Protein AF-A0A350AGX9-F1 (afdb_monomer)

Secondary structure (DSSP, 8-state):
-HHHHHHHHTSGGGTT--S-----STT------

pLDDT: mean 94.68, std 5.85, range [70.62, 98.44]

Structure (mmCIF, N/CA/C/O backbone):
data_AF-A0A350AGX9-F1
#
_entry.id   AF-A0A350AGX9-F1
#
loop_
_atom_site.group_PDB
_atom_site.id
_atom_site.type_symbol
_atom_site.label_atom_id
_atom_site.label_alt_id
_atom_site.label_comp_id
_atom_site.label_asym_id
_atom_site.label_entity_id
_atom_site.label_seq_id
_atom_site.pdbx_PDB_ins_code
_atom_site.Cartn_x
_atom_site.Cartn_y
_atom_site.Cartn_z
_atom_site.occupancy
_atom_site.B_iso_or_equiv
_atom_site.auth_seq_id
_atom_site.auth_comp_id
_atom_site.auth_asym_id
_atom_site.auth_atom_id
_atom_site.pdbx_PDB_model_num
ATOM 1 N N . GLU A 1 1 ? 5.663 9.017 -4.849 1.00 81.94 1 GLU A N 1
ATOM 2 C CA . GLU A 1 1 ? 5.061 7.665 -4.825 1.00 81.94 1 GLU A CA 1
ATOM 3 C C . GLU A 1 1 ? 5.017 7.050 -3.425 1.00 81.94 1 GLU A C 1
ATOM 5 O O . GLU A 1 1 ? 3.971 7.140 -2.796 1.00 81.94 1 GLU A O 1
ATOM 10 N N . PHE A 1 2 ? 6.120 6.524 -2.868 1.00 94.81 2 PHE A N 1
ATOM 11 C CA . PHE A 1 2 ? 6.087 5.812 -1.572 1.00 94.81 2 PHE A CA 1
ATOM 12 C C . PHE A 1 2 ? 5.507 6.634 -0.408 1.00 94.81 2 PHE A C 1
ATOM 14 O O . PHE A 1 2 ? 4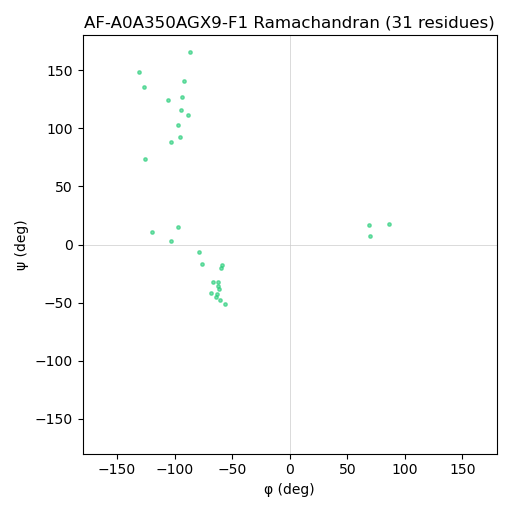.584 6.187 0.266 1.00 94.81 2 PHE A O 1
ATOM 21 N N . GLY A 1 3 ? 6.008 7.857 -0.193 1.00 97.00 3 GLY A N 1
ATOM 22 C CA . GLY A 1 3 ? 5.539 8.709 0.907 1.00 97.00 3 GLY A CA 1
ATOM 23 C C . GLY A 1 3 ? 4.060 9.089 0.793 1.00 97.00 3 GLY A C 1
ATOM 24 O O . GLY A 1 3 ? 3.360 9.126 1.798 1.00 97.00 3 GLY A O 1
ATOM 25 N N . AL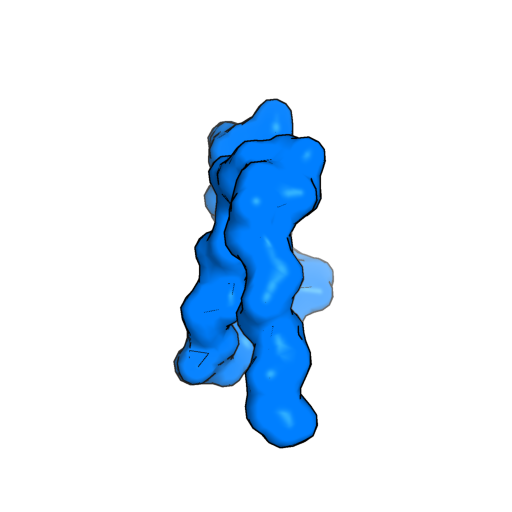A A 1 4 ? 3.567 9.297 -0.431 1.00 97.94 4 ALA A N 1
ATOM 26 C CA . ALA A 1 4 ? 2.157 9.581 -0.682 1.00 97.94 4 ALA A CA 1
ATOM 27 C C . ALA A 1 4 ? 1.279 8.354 -0.397 1.00 97.94 4 ALA A C 1
ATOM 29 O O . ALA A 1 4 ? 0.248 8.492 0.255 1.00 97.94 4 ALA A O 1
ATOM 30 N N . MET A 1 5 ? 1.716 7.155 -0.805 1.00 97.50 5 MET A N 1
ATOM 31 C CA . MET A 1 5 ? 1.011 5.913 -0.477 1.00 97.50 5 MET A CA 1
ATOM 32 C C . MET A 1 5 ? 0.991 5.659 1.037 1.00 97.50 5 MET A C 1
ATOM 34 O O . MET A 1 5 ? -0.051 5.320 1.587 1.00 97.50 5 MET A O 1
ATOM 38 N N . CYS A 1 6 ? 2.111 5.882 1.732 1.00 97.50 6 CYS A N 1
ATOM 39 C CA . CYS A 1 6 ? 2.182 5.763 3.190 1.00 97.50 6 CYS A CA 1
ATOM 40 C C . CYS A 1 6 ? 1.226 6.751 3.883 1.00 97.50 6 CYS A C 1
ATOM 42 O O . CYS A 1 6 ? 0.424 6.352 4.724 1.00 97.50 6 CYS A O 1
ATOM 44 N N . ALA A 1 7 ? 1.236 8.023 3.472 1.00 98.25 7 ALA A N 1
ATOM 45 C CA . ALA A 1 7 ? 0.315 9.030 3.997 1.00 98.25 7 ALA A CA 1
ATOM 46 C C . ALA A 1 7 ? -1.158 8.683 3.716 1.00 98.25 7 ALA A C 1
ATOM 48 O O . ALA A 1 7 ? -2.011 8.882 4.580 1.00 98.25 7 ALA A O 1
ATOM 49 N N . PHE A 1 8 ? -1.459 8.124 2.540 1.00 9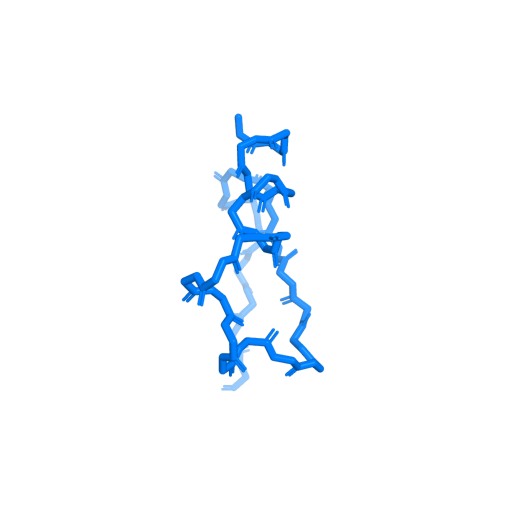8.00 8 PHE A N 1
ATOM 50 C CA . PHE A 1 8 ? -2.797 7.651 2.192 1.00 98.00 8 PHE A CA 1
ATOM 51 C C . PHE A 1 8 ? -3.245 6.487 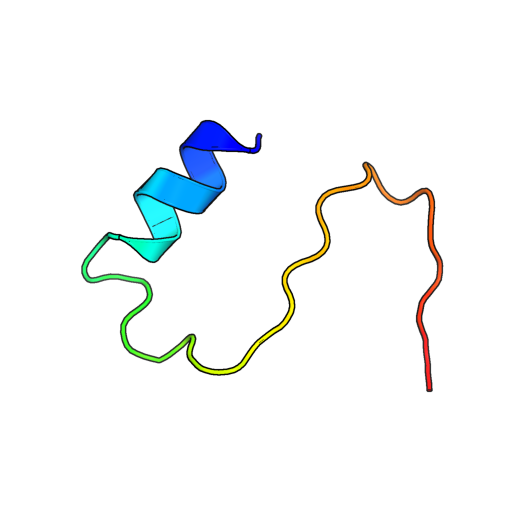3.086 1.00 98.00 8 PHE A C 1
ATOM 53 O O . PHE A 1 8 ? -4.360 6.526 3.608 1.00 98.00 8 PHE A O 1
ATOM 60 N N . LEU A 1 9 ? -2.375 5.500 3.322 1.00 97.81 9 LEU A N 1
ATOM 61 C CA . LEU A 1 9 ? -2.658 4.366 4.211 1.00 97.81 9 LEU A CA 1
ATOM 62 C C . LEU A 1 9 ? -2.893 4.797 5.667 1.00 97.81 9 LEU A C 1
ATOM 64 O O . LEU A 1 9 ? -3.709 4.194 6.355 1.00 97.81 9 LEU A O 1
ATOM 68 N N . CYS A 1 10 ? -2.232 5.861 6.125 1.00 97.75 10 CYS A N 1
ATOM 69 C CA . CYS A 1 10 ? -2.454 6.438 7.455 1.00 97.75 10 CYS A CA 1
ATOM 70 C C . CYS A 1 10 ? -3.707 7.331 7.546 1.00 97.75 10 CYS A C 1
ATOM 72 O O . CYS A 1 10 ? -4.039 7.816 8.629 1.00 97.75 10 CYS A O 1
ATOM 74 N N . SER A 1 11 ? -4.382 7.604 6.428 1.00 98.44 11 SER A N 1
ATOM 75 C CA . SER A 1 11 ? -5.564 8.468 6.391 1.00 98.44 11 SER A CA 1
ATOM 76 C C . SER A 1 11 ? -6.857 7.695 6.675 1.00 98.44 11 SER A C 1
ATOM 78 O O . SER A 1 11 ? -6.920 6.474 6.543 1.00 98.44 11 SER A O 1
ATOM 80 N N . GLN A 1 12 ? -7.946 8.417 6.963 1.00 98.06 12 GLN A N 1
ATOM 81 C CA . GLN A 1 12 ? -9.280 7.815 7.130 1.00 98.06 12 GLN A CA 1
ATOM 82 C C . GLN A 1 12 ? -9.787 7.069 5.881 1.00 98.06 12 GLN A C 1
ATOM 84 O O . GLN A 1 12 ? -10.687 6.237 5.973 1.00 98.06 12 GLN A O 1
ATOM 89 N N . HIS A 1 13 ? -9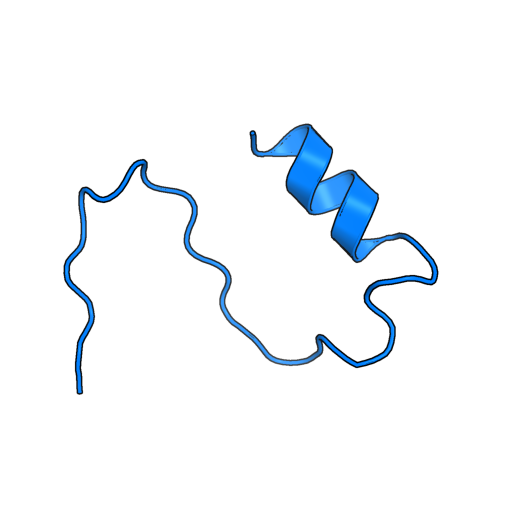.230 7.366 4.704 1.00 98.19 13 HIS A N 1
ATOM 90 C CA . HIS A 1 13 ? -9.698 6.816 3.433 1.00 98.19 13 HIS A CA 1
ATOM 91 C C . HIS A 1 13 ? -9.264 5.360 3.217 1.00 98.19 13 HIS A C 1
ATOM 93 O O . HIS A 1 13 ? -9.854 4.669 2.391 1.00 98.19 13 HIS A O 1
ATOM 99 N N . ALA A 1 14 ? -8.278 4.875 3.976 1.00 97.94 14 ALA A N 1
ATOM 100 C CA . ALA A 1 14 ? -7.763 3.512 3.882 1.00 97.94 14 ALA A CA 1
ATOM 101 C C . ALA A 1 14 ? -8.370 2.548 4.923 1.00 97.94 14 ALA A C 1
ATOM 103 O O . ALA A 1 14 ? -7.854 1.450 5.108 1.00 97.94 14 ALA A O 1
ATOM 104 N N . GLY A 1 15 ? -9.483 2.907 5.581 1.00 97.56 15 GLY A N 1
ATOM 105 C CA . GL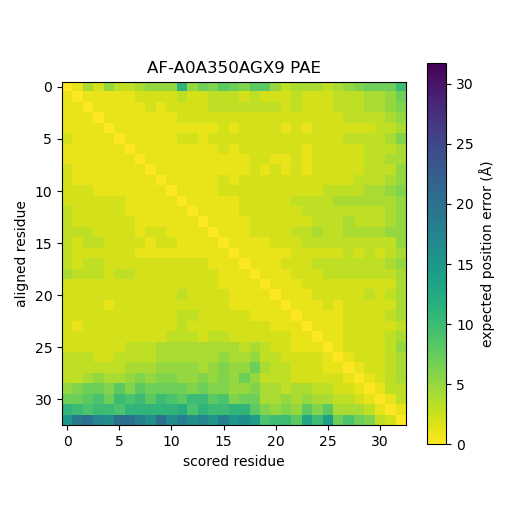Y A 1 15 ? -10.067 2.121 6.683 1.00 97.56 15 GLY A CA 1
ATOM 106 C C . GLY A 1 15 ? -10.476 0.677 6.344 1.00 97.56 15 GLY A C 1
ATOM 107 O O . GLY A 1 15 ? -10.617 -0.143 7.245 1.00 97.56 15 GLY A O 1
ATOM 108 N N . PHE A 1 16 ? -10.628 0.347 5.058 1.00 98.06 16 PHE A N 1
ATOM 109 C CA . PHE A 1 16 ? -10.925 -1.008 4.571 1.00 98.06 16 PHE A CA 1
ATOM 110 C C . PHE A 1 16 ? -9.706 -1.730 3.966 1.00 98.06 16 PHE A C 1
ATOM 112 O O . PHE A 1 16 ? -9.839 -2.842 3.460 1.00 98.06 16 PHE A O 1
ATOM 119 N N . ILE A 1 17 ? -8.520 -1.118 3.991 1.00 97.88 17 ILE A N 1
ATOM 120 C CA . ILE A 1 17 ? -7.293 -1.661 3.399 1.00 97.88 17 ILE A CA 1
ATOM 121 C C . ILE A 1 17 ? -6.419 -2.205 4.532 1.00 97.88 17 ILE A C 1
ATOM 123 O O . ILE A 1 17 ? -5.580 -1.500 5.086 1.00 97.88 17 ILE A O 1
ATOM 127 N N . ILE A 1 18 ? -6.627 -3.473 4.890 1.00 97.44 18 ILE A N 1
ATOM 128 C CA . ILE A 1 18 ? -5.865 -4.173 5.934 1.00 97.44 18 ILE A CA 1
ATOM 129 C C . ILE A 1 18 ? -5.382 -5.533 5.428 1.00 97.44 18 ILE A C 1
ATOM 131 O O . ILE A 1 18 ? -6.044 -6.154 4.603 1.00 97.44 18 ILE A O 1
ATOM 135 N N . GLY A 1 19 ? -4.227 -5.998 5.913 1.00 97.06 19 GLY A N 1
ATOM 136 C CA . GLY A 1 19 ? -3.681 -7.317 5.555 1.00 97.06 19 GLY A CA 1
ATOM 137 C C . GLY A 1 19 ? -3.186 -7.454 4.108 1.00 97.06 19 GLY A C 1
ATOM 138 O O . GLY A 1 19 ? -2.822 -8.551 3.696 1.00 97.06 19 GLY A O 1
ATOM 139 N N . GLN A 1 20 ? -3.143 -6.357 3.347 1.00 96.38 20 GLN A N 1
ATOM 140 C CA . GLN A 1 20 ? -2.727 -6.354 1.947 1.00 96.38 20 GLN A CA 1
ATOM 141 C C . GLN A 1 20 ? -1.228 -6.078 1.802 1.00 96.38 20 GLN A C 1
ATOM 143 O O . GLN A 1 20 ? -0.685 -5.186 2.453 1.00 96.38 20 GLN A O 1
ATOM 148 N N . ASN A 1 21 ? -0.581 -6.777 0.869 1.00 95.25 21 ASN A N 1
ATOM 149 C CA . ASN A 1 21 ? 0.751 -6.418 0.387 1.00 95.25 21 ASN A CA 1
ATOM 150 C C . ASN A 1 21 ? 0.609 -5.443 -0.787 1.00 95.25 21 ASN A C 1
ATOM 152 O O . ASN A 1 21 ? 0.130 -5.821 -1.854 1.00 95.25 21 ASN A O 1
ATOM 156 N N . ILE A 1 22 ? 1.013 -4.187 -0.589 1.00 95.31 22 ILE A N 1
ATOM 157 C CA . ILE A 1 22 ? 0.984 -3.155 -1.632 1.00 95.31 22 ILE A CA 1
ATOM 158 C C . ILE A 1 22 ? 2.359 -3.108 -2.309 1.00 95.31 22 ILE A C 1
ATOM 160 O O . ILE A 1 22 ? 3.351 -2.751 -1.672 1.00 95.31 22 ILE A O 1
ATOM 164 N N . LEU A 1 23 ? 2.415 -3.446 -3.598 1.00 95.62 23 LEU A N 1
ATOM 165 C CA . LEU A 1 23 ? 3.634 -3.382 -4.406 1.00 95.62 23 LEU A CA 1
ATOM 166 C C . LEU A 1 23 ? 3.722 -2.041 -5.148 1.00 95.62 23 LEU A C 1
ATOM 168 O O . LEU A 1 23 ? 2.794 -1.646 -5.847 1.00 95.62 23 LEU A O 1
ATOM 172 N N . LEU A 1 24 ? 4.850 -1.348 -4.994 1.00 96.00 24 LEU A N 1
ATOM 173 C CA . LEU A 1 24 ? 5.136 -0.047 -5.606 1.00 96.00 24 LEU A CA 1
ATOM 174 C C . LEU A 1 24 ? 6.461 -0.134 -6.376 1.00 96.00 24 LEU A C 1
ATOM 176 O O . LEU A 1 24 ? 7.486 0.357 -5.907 1.00 96.00 24 LEU A O 1
ATOM 180 N N . ASP A 1 25 ? 6.464 -0.795 -7.530 1.00 95.75 25 ASP A N 1
ATOM 181 C CA . ASP A 1 25 ? 7.685 -1.109 -8.293 1.00 95.75 25 ASP A CA 1
ATOM 182 C C . ASP A 1 25 ? 7.717 -0.497 -9.706 1.00 95.75 25 ASP A C 1
ATOM 184 O O . ASP A 1 25 ? 8.565 -0.849 -10.524 1.00 95.75 25 ASP A O 1
ATOM 188 N N . GLY A 1 26 ? 6.781 0.405 -10.017 1.00 94.75 26 GLY A N 1
ATOM 189 C CA . GLY A 1 26 ? 6.663 1.006 -11.348 1.00 94.75 26 GLY A CA 1
ATOM 190 C C . GLY A 1 26 ? 6.202 0.032 -12.439 1.00 94.75 26 GLY A C 1
ATOM 191 O O . GLY A 1 26 ? 6.370 0.336 -13.618 1.00 94.75 26 GLY A O 1
ATOM 192 N N . GLY A 1 27 ? 5.631 -1.121 -12.070 1.00 93.19 27 GLY A N 1
ATOM 193 C CA . GLY A 1 27 ? 5.163 -2.140 -1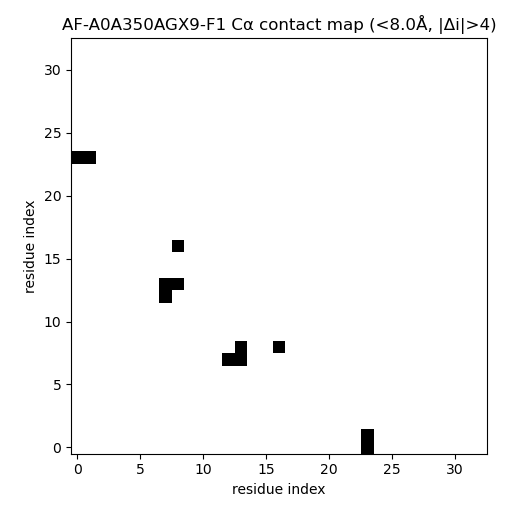3.011 1.00 93.19 27 GLY A CA 1
ATOM 194 C C . GLY A 1 27 ? 6.248 -3.125 -13.449 1.00 93.19 27 GLY A C 1
ATOM 195 O O . GLY A 1 27 ? 6.084 -3.792 -14.468 1.00 93.19 27 GLY A O 1
ATOM 196 N N . ALA A 1 28 ? 7.356 -3.217 -12.708 1.00 96.25 28 ALA A N 1
ATOM 197 C CA . ALA A 1 28 ? 8.440 -4.153 -13.006 1.00 96.25 28 ALA A CA 1
ATOM 198 C C . ALA A 1 28 ? 8.017 -5.623 -12.830 1.00 96.25 28 ALA A C 1
ATOM 200 O O . ALA A 1 28 ? 8.495 -6.499 -13.552 1.00 96.25 28 ALA A O 1
ATOM 201 N N . THR A 1 29 ? 7.113 -5.895 -11.890 1.00 95.00 29 THR A N 1
ATOM 202 C CA . THR A 1 29 ? 6.657 -7.244 -11.560 1.00 95.00 29 THR A CA 1
ATOM 203 C C . THR A 1 29 ? 5.252 -7.480 -12.098 1.00 95.0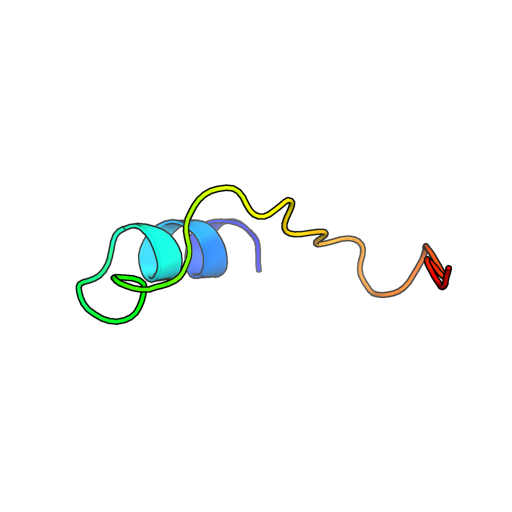0 29 THR A C 1
ATOM 205 O O . THR A 1 29 ? 4.307 -6.772 -11.754 1.00 95.00 29 THR A O 1
ATOM 208 N N . ASN A 1 30 ? 5.087 -8.538 -12.896 1.00 90.75 30 ASN A N 1
ATOM 209 C CA . ASN A 1 30 ? 3.773 -9.053 -13.264 1.00 90.75 30 ASN A CA 1
ATOM 210 C C . ASN A 1 30 ? 3.394 -10.202 -12.322 1.00 90.75 30 ASN A C 1
ATOM 212 O O . ASN A 1 30 ? 3.767 -11.353 -12.537 1.00 90.75 30 ASN A O 1
ATOM 216 N N . LEU A 1 31 ? 2.689 -9.865 -11.245 1.00 87.62 31 LEU A N 1
ATOM 217 C CA . LEU A 1 31 ? 2.128 -10.833 -10.307 1.00 87.62 31 LEU A CA 1
ATOM 218 C C . LEU A 1 31 ? 0.659 -11.075 -10.663 1.00 87.62 31 LEU A C 1
ATOM 220 O O . LEU A 1 31 ? -0.206 -10.256 -10.359 1.00 87.62 31 LEU A O 1
ATOM 224 N N . SER A 1 32 ? 0.393 -12.208 -11.306 1.00 82.75 32 SER A N 1
ATOM 225 C CA . SER A 1 32 ? -0.942 -12.784 -11.464 1.00 82.75 32 SER A CA 1
ATOM 226 C C . SER A 1 32 ? -0.905 -14.231 -10.969 1.00 82.75 32 SER A C 1
ATOM 228 O O . SER A 1 32 ? 0.065 -14.947 -11.222 1.00 82.75 32 SER A O 1
ATOM 230 N N . MET A 1 33 ? -1.920 -14.625 -10.201 1.00 70.62 33 MET A N 1
ATOM 231 C CA . MET A 1 33 ? -2.191 -16.013 -9.816 1.00 70.62 33 MET A CA 1
ATOM 232 C C . MET A 1 33 ? -3.510 -16.441 -10.440 1.00 70.62 33 MET A C 1
ATOM 234 O O . MET A 1 33 ? -4.420 -1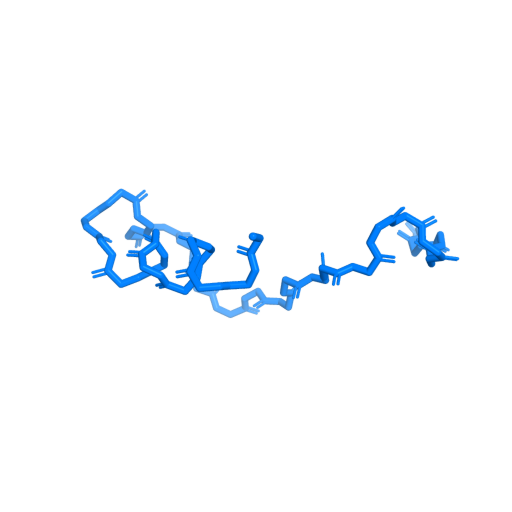5.580 -10.489 1.00 70.62 33 MET A O 1
#

Radius of gyration: 11.26 Å; Cα contacts (8 Å, |Δi|>4): 6; chains: 1; bounding box: 19×26×21 Å

Mean predicted aligned error: 2.92 Å

Foldseek 3Di:
DVVVVVVCCVDPNVPVPPPDDDDDDVPPDDDDD

Sequence (33 aa):
EFGAMCAFLCSQHAGFIIGQNILLDGGATNLSM

Solvent-accessible surface area (backbone atoms only — not comparable to full-atom values): 2465 Å² total; per-residue (Å²): 109,69,69,58,51,53,55,46,60,75,36,85,87,28,77,86,71,69,97,72,88,84,86,87,66,91,75,75,70,89,87,80,134